Protein AF-A0A1M3D817-F1 (afdb_monomer_lite)

Foldseek 3Di:
DDDDDDDDDDDDDPVVVVVLVVVCVVVVHDSVVVVVVVVVVVVVVVVVVVVVVVVVVVVVVVVVVVVLVCCVVPPVVCNVVVVVVVVVVCCVPVPDD

Radius of gyration: 25.79 Å; chains: 1; bounding box: 51×25×63 Å

pLDDT: mean 88.83, std 9.92, range [45.44, 97.44]

Structure (mmCIF, N/CA/C/O backbone):
data_AF-A0A1M3D817-F1
#
_entry.id   AF-A0A1M3D817-F1
#
loop_
_atom_site.group_PDB
_atom_site.id
_atom_site.type_symbol
_atom_site.label_atom_id
_atom_site.label_alt_id
_atom_site.label_comp_id
_atom_site.label_asym_id
_atom_site.label_entity_id
_atom_site.label_seq_id
_atom_site.pdbx_PDB_ins_code
_atom_site.Cartn_x
_atom_site.Cartn_y
_atom_site.Cartn_z
_atom_site.occupancy
_at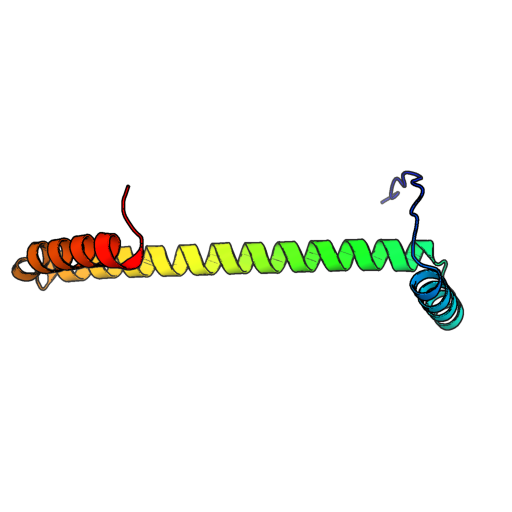om_site.B_iso_or_equiv
_atom_site.auth_seq_id
_atom_site.auth_comp_id
_atom_site.auth_asym_id
_atom_site.auth_atom_id
_atom_site.pdbx_PDB_model_num
ATOM 1 N N . MET A 1 1 ? -9.078 4.945 -27.127 1.00 45.44 1 MET A N 1
ATOM 2 C CA . MET A 1 1 ? -8.837 6.287 -26.546 1.00 45.44 1 MET A CA 1
ATOM 3 C C . MET A 1 1 ? -7.436 6.733 -26.941 1.00 45.44 1 MET A C 1
ATOM 5 O O . MET A 1 1 ? -6.527 5.924 -26.829 1.00 45.44 1 MET A O 1
ATOM 9 N N . LYS A 1 2 ? -7.246 7.954 -27.462 1.00 48.84 2 LYS A N 1
ATOM 10 C CA . LYS A 1 2 ? -5.897 8.481 -27.739 1.00 48.84 2 LYS A CA 1
ATOM 11 C C . LYS A 1 2 ? -5.254 8.875 -26.411 1.00 48.84 2 LYS A C 1
ATOM 13 O O . LYS A 1 2 ? -5.673 9.853 -25.803 1.00 48.84 2 LYS A O 1
ATOM 18 N N . THR A 1 3 ? -4.266 8.110 -25.962 1.00 73.50 3 THR A N 1
ATOM 19 C CA . THR A 1 3 ? -3.470 8.461 -24.784 1.00 73.50 3 THR A CA 1
ATOM 20 C C . THR A 1 3 ? -2.601 9.667 -25.122 1.00 73.50 3 THR A C 1
ATOM 22 O O . THR A 1 3 ? -1.772 9.603 -26.030 1.00 73.50 3 THR A O 1
ATOM 25 N N . THR A 1 4 ? -2.795 10.781 -24.422 1.00 86.75 4 THR A N 1
ATOM 26 C CA . THR A 1 4 ? -1.923 11.951 -24.532 1.00 86.75 4 THR A CA 1
ATOM 27 C C . THR A 1 4 ? -0.649 11.696 -23.733 1.00 86.75 4 THR A C 1
ATOM 29 O O . THR A 1 4 ? -0.682 11.453 -22.530 1.00 86.75 4 THR A O 1
ATOM 32 N N . LEU A 1 5 ? 0.496 11.709 -24.414 1.00 86.12 5 LEU A N 1
ATOM 33 C CA . LEU A 1 5 ? 1.799 11.487 -23.790 1.00 86.12 5 LEU A CA 1
ATOM 34 C C . LEU A 1 5 ? 2.509 12.824 -23.607 1.00 86.12 5 LEU A C 1
ATOM 36 O O . LEU A 1 5 ? 2.593 13.620 -24.541 1.00 86.12 5 LEU A O 1
ATOM 40 N N . ARG A 1 6 ? 3.053 13.054 -22.410 1.00 89.12 6 ARG A N 1
ATOM 41 C CA . ARG A 1 6 ? 3.919 14.199 -22.116 1.00 89.12 6 ARG A CA 1
ATOM 42 C C . ARG A 1 6 ? 5.373 13.740 -22.084 1.00 89.12 6 ARG A C 1
ATOM 44 O O . ARG A 1 6 ? 5.697 12.778 -21.395 1.00 89.12 6 ARG A O 1
ATOM 51 N N . HIS A 1 7 ? 6.246 14.436 -22.810 1.00 89.38 7 HIS A N 1
ATOM 52 C CA . HIS A 1 7 ? 7.680 14.160 -22.780 1.00 89.38 7 HIS A CA 1
ATOM 53 C C . HIS A 1 7 ? 8.300 14.644 -21.462 1.00 89.38 7 HIS A C 1
ATOM 55 O O . HIS A 1 7 ? 8.050 15.771 -21.028 1.00 89.38 7 HIS A O 1
ATOM 61 N N . TYR A 1 8 ? 9.114 13.793 -20.840 1.00 88.12 8 TYR A N 1
ATOM 62 C CA . TYR A 1 8 ? 9.838 14.089 -19.609 1.00 88.12 8 TYR A CA 1
ATOM 63 C C . TYR A 1 8 ? 11.189 13.368 -19.613 1.00 88.12 8 TYR A C 1
ATOM 65 O O . TYR A 1 8 ? 11.275 12.218 -20.041 1.00 88.12 8 TYR A O 1
ATOM 73 N N . ASN A 1 9 ? 12.237 14.034 -19.121 1.00 92.31 9 ASN A N 1
ATOM 74 C CA . ASN A 1 9 ? 13.580 13.465 -19.041 1.00 92.31 9 ASN A CA 1
ATOM 75 C C . ASN A 1 9 ? 13.811 12.845 -17.660 1.00 92.31 9 ASN A C 1
ATOM 77 O O . ASN A 1 9 ? 13.757 13.540 -16.648 1.00 92.31 9 ASN A O 1
ATOM 81 N N . LEU A 1 10 ? 14.131 11.554 -17.627 1.00 90.62 10 LEU A N 1
ATOM 82 C CA . LEU A 1 10 ? 14.461 10.821 -16.408 1.00 90.62 10 LEU A CA 1
ATOM 83 C C . LEU A 1 10 ? 15.953 10.481 -16.397 1.00 90.62 10 LEU A C 1
ATOM 85 O O . LEU A 1 10 ? 16.470 9.911 -17.356 1.00 90.62 10 LEU A O 1
ATOM 89 N N . ARG A 1 11 ? 16.642 10.796 -15.297 1.00 94.62 11 ARG A N 1
ATOM 90 C CA . ARG A 1 11 ? 18.002 10.306 -15.043 1.00 94.62 11 ARG A CA 1
ATOM 91 C C . ARG A 1 11 ? 17.912 9.032 -14.214 1.00 94.62 11 ARG A C 1
ATOM 93 O O . ARG A 1 11 ? 17.234 9.016 -13.193 1.00 94.62 11 ARG A O 1
ATOM 100 N N . VAL A 1 12 ? 18.602 7.991 -14.658 1.00 93.81 12 VAL A N 1
ATOM 101 C CA . VAL A 1 12 ? 18.697 6.704 -13.963 1.00 93.81 12 VAL A CA 1
ATOM 102 C C . VAL A 1 12 ? 20.159 6.323 -13.802 1.00 93.81 12 VAL A C 1
ATOM 104 O O . VAL A 1 12 ? 21.017 6.771 -14.567 1.00 93.81 12 VAL A O 1
ATOM 107 N N . GLU A 1 13 ? 20.451 5.482 -12.818 1.00 97.12 13 GLU A N 1
ATOM 108 C CA . GLU A 1 13 ? 21.785 4.913 -12.675 1.00 97.12 13 GLU A CA 1
ATOM 109 C C . GLU A 1 13 ? 22.142 4.056 -13.891 1.00 97.12 13 GLU A C 1
ATOM 111 O O . GLU A 1 13 ? 21.280 3.415 -14.502 1.00 97.12 13 GLU A O 1
ATOM 116 N N . ARG A 1 14 ? 23.440 3.948 -14.195 1.00 95.44 14 ARG A N 1
ATOM 117 C CA . ARG A 1 14 ? 23.909 3.136 -15.324 1.00 95.44 14 ARG A CA 1
ATOM 118 C C . ARG A 1 14 ? 23.412 1.688 -15.249 1.00 95.44 14 ARG A C 1
ATOM 120 O O . ARG A 1 14 ? 22.885 1.167 -16.224 1.00 95.44 14 ARG A O 1
ATOM 127 N N . ARG A 1 15 ? 23.475 1.082 -14.060 1.00 97.19 15 ARG A N 1
ATOM 128 C CA . ARG A 1 15 ? 22.985 -0.283 -13.812 1.00 97.19 15 ARG A CA 1
ATOM 129 C C . ARG A 1 15 ? 21.482 -0.428 -14.069 1.00 97.19 15 ARG A C 1
ATOM 131 O O . ARG A 1 15 ? 21.035 -1.466 -14.551 1.00 97.19 15 ARG A O 1
ATOM 138 N N . GLN A 1 16 ? 20.693 0.588 -13.723 1.00 95.19 16 GLN A N 1
ATOM 139 C CA . GLN A 1 16 ? 19.250 0.593 -13.969 1.00 95.19 16 GLN A CA 1
ATOM 140 C C . GLN A 1 16 ? 18.964 0.686 -15.469 1.00 95.19 16 GLN A C 1
ATOM 142 O O . GLN A 1 16 ? 18.125 -0.063 -15.965 1.00 95.19 16 GLN A O 1
ATOM 147 N N . TRP A 1 17 ? 19.705 1.534 -16.190 1.00 96.56 17 TRP A N 1
ATOM 148 C CA . TRP A 1 17 ? 19.616 1.626 -17.645 1.00 96.56 17 TRP A CA 1
ATOM 149 C C . TRP A 1 17 ? 19.951 0.300 -18.330 1.00 96.56 17 TRP A C 1
ATOM 151 O O . TRP A 1 17 ? 19.172 -0.164 -19.156 1.00 96.56 17 TRP A O 1
ATOM 161 N N . ASP A 1 18 ? 21.058 -0.345 -17.961 1.00 97.25 18 ASP A N 1
ATOM 162 C CA . ASP A 1 18 ? 21.489 -1.590 -18.608 1.00 97.25 18 ASP A CA 1
ATOM 163 C C . ASP A 1 18 ? 20.456 -2.717 -18.410 1.00 97.25 18 ASP A C 1
ATOM 165 O O . ASP A 1 18 ? 20.127 -3.448 -19.351 1.00 97.25 18 ASP A O 1
ATOM 169 N N . ARG A 1 19 ? 19.868 -2.813 -17.208 1.00 96.75 19 ARG A N 1
ATOM 170 C CA . ARG A 1 19 ? 18.768 -3.750 -16.922 1.00 96.75 19 ARG A CA 1
ATOM 171 C C . ARG A 1 19 ? 17.505 -3.414 -17.712 1.00 96.75 19 ARG A C 1
ATOM 173 O O . ARG A 1 19 ? 16.899 -4.314 -18.286 1.00 96.75 19 ARG A O 1
ATOM 180 N N . LEU A 1 20 ? 17.120 -2.138 -17.753 1.00 95.81 20 LEU A N 1
ATOM 181 C CA . LEU A 1 20 ? 15.944 -1.666 -18.485 1.00 95.81 20 LEU A CA 1
ATOM 182 C C . LEU A 1 20 ? 16.078 -1.932 -19.989 1.00 95.81 20 LEU A C 1
ATOM 184 O O . LEU A 1 20 ? 15.159 -2.466 -20.600 1.00 95.81 20 LEU A O 1
ATOM 188 N N . ALA A 1 21 ? 17.226 -1.590 -20.573 1.00 95.88 21 ALA A N 1
ATOM 189 C CA . ALA A 1 21 ? 17.512 -1.783 -21.987 1.00 95.88 21 ALA A CA 1
ATOM 190 C C . ALA A 1 21 ? 17.527 -3.268 -22.368 1.00 95.88 21 ALA A C 1
ATOM 192 O O . ALA A 1 21 ? 17.026 -3.633 -23.428 1.00 95.88 21 ALA A O 1
ATOM 193 N N . THR A 1 22 ? 18.063 -4.130 -21.502 1.00 97.44 22 THR A N 1
ATOM 194 C CA . THR A 1 22 ? 18.031 -5.584 -21.715 1.00 97.44 22 THR A CA 1
ATOM 195 C C . THR A 1 22 ? 16.598 -6.100 -21.709 1.00 97.44 22 THR A C 1
ATOM 197 O O . THR A 1 22 ? 16.168 -6.692 -22.690 1.00 97.44 22 THR A O 1
ATOM 200 N N . LEU A 1 23 ? 15.816 -5.750 -20.686 1.00 96.44 23 LEU A N 1
ATOM 201 C CA . LEU A 1 23 ? 14.416 -6.159 -20.588 1.00 96.44 23 LEU A CA 1
ATOM 202 C C . LEU A 1 23 ? 13.560 -5.649 -21.761 1.00 96.44 23 LEU A C 1
ATOM 204 O O . LEU A 1 23 ? 12.662 -6.349 -22.222 1.00 96.44 23 LEU A O 1
ATOM 208 N N . ALA A 1 24 ? 13.831 -4.431 -22.235 1.00 96.75 24 ALA A N 1
ATOM 209 C CA . ALA A 1 24 ? 13.177 -3.835 -23.397 1.00 96.75 24 ALA A CA 1
ATOM 210 C C . ALA A 1 24 ? 13.450 -4.642 -24.669 1.00 96.75 24 ALA A C 1
ATOM 212 O O . ALA A 1 24 ? 12.513 -5.000 -25.381 1.00 96.75 24 ALA A O 1
ATOM 213 N N . ARG A 1 25 ? 14.721 -4.995 -24.904 1.00 96.88 25 ARG A N 1
ATOM 214 C CA . ARG A 1 25 ? 15.123 -5.843 -26.033 1.00 96.88 25 ARG A CA 1
ATOM 215 C C . ARG A 1 25 ? 14.473 -7.218 -25.968 1.00 96.88 25 ARG A C 1
ATOM 217 O O . ARG A 1 25 ? 13.872 -7.628 -26.953 1.00 96.88 25 ARG A O 1
ATOM 224 N N . ASP A 1 26 ? 14.532 -7.879 -24.814 1.00 96.75 26 ASP A N 1
ATOM 225 C CA . ASP A 1 26 ? 13.989 -9.232 -24.635 1.00 96.75 26 ASP A CA 1
ATOM 226 C C . ASP A 1 26 ? 12.477 -9.289 -24.902 1.00 96.75 26 ASP A C 1
ATOM 228 O O . ASP A 1 26 ? 11.952 -10.305 -25.350 1.00 96.75 26 ASP A O 1
ATOM 232 N N . ARG A 1 27 ? 11.768 -8.185 -24.640 1.00 94.69 27 ARG A N 1
ATOM 233 C CA . ARG A 1 27 ? 10.318 -8.063 -24.839 1.00 94.69 27 ARG A CA 1
ATOM 234 C C . ARG A 1 27 ? 9.924 -7.421 -26.171 1.00 94.69 27 ARG A C 1
ATOM 236 O O . ARG A 1 27 ? 8.733 -7.320 -26.442 1.00 94.69 27 ARG A O 1
ATOM 243 N N . GLY A 1 28 ? 10.885 -6.969 -26.980 1.00 96.06 28 GLY A N 1
ATOM 244 C CA . GLY A 1 28 ? 10.621 -6.287 -28.250 1.00 96.06 28 GLY A CA 1
ATOM 245 C C . GLY A 1 28 ? 9.878 -4.952 -28.104 1.00 96.06 28 GLY A C 1
ATOM 246 O O . GLY A 1 28 ? 9.155 -4.555 -29.013 1.00 96.06 28 GLY A O 1
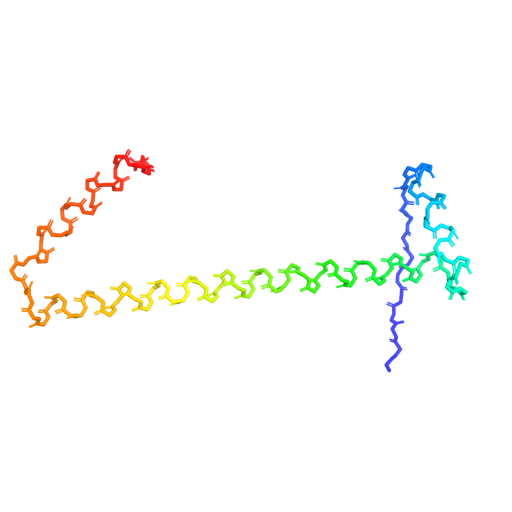ATOM 247 N N . VAL A 1 29 ? 10.033 -4.267 -26.968 1.00 96.31 29 VAL A N 1
ATOM 248 C CA . VAL A 1 29 ? 9.366 -2.987 -26.660 1.00 96.31 29 VAL A CA 1
ATOM 249 C C . VAL A 1 29 ? 10.389 -1.886 -26.401 1.00 96.31 29 VAL A C 1
ATOM 251 O O . VAL A 1 29 ? 11.569 -2.142 -26.166 1.00 96.31 29 VAL A O 1
ATOM 254 N N . SER A 1 30 ? 9.949 -0.632 -26.404 1.00 94.88 30 SER A N 1
ATOM 255 C CA . SER A 1 30 ? 10.805 0.491 -26.027 1.00 94.88 30 SER A CA 1
ATOM 256 C C . SER A 1 30 ? 11.037 0.543 -24.504 1.00 94.88 30 SER A C 1
ATOM 258 O O . SER A 1 30 ? 10.133 0.240 -23.718 1.00 94.88 30 SER A O 1
ATOM 260 N N . PRO A 1 31 ? 12.206 1.024 -24.035 1.00 94.31 31 PRO A N 1
ATOM 261 C CA . PRO A 1 31 ? 12.430 1.309 -22.615 1.00 94.31 31 PRO A CA 1
ATOM 262 C C . PRO A 1 31 ? 11.339 2.199 -21.997 1.00 94.31 31 PRO A C 1
ATOM 264 O O . PRO A 1 31 ? 10.942 1.996 -20.853 1.00 94.31 31 PRO A O 1
ATOM 267 N N . ALA A 1 32 ? 10.809 3.154 -22.769 1.00 92.75 32 ALA A N 1
ATOM 268 C CA . ALA A 1 32 ? 9.739 4.048 -22.336 1.00 92.75 32 ALA A CA 1
ATOM 269 C C . ALA A 1 32 ? 8.407 3.321 -22.077 1.00 92.75 32 ALA A C 1
ATOM 271 O O . ALA A 1 32 ? 7.637 3.744 -21.217 1.00 92.75 32 ALA A O 1
ATOM 272 N N . GLU A 1 33 ? 8.101 2.237 -22.794 1.00 93.62 33 GLU A N 1
ATOM 273 C CA . GLU A 1 33 ? 6.922 1.404 -22.513 1.00 93.62 33 GLU A CA 1
ATOM 274 C C . GLU A 1 33 ? 7.068 0.648 -21.201 1.00 93.62 33 GLU A C 1
ATOM 276 O O . GLU A 1 33 ? 6.129 0.626 -20.410 1.00 93.62 33 GLU A O 1
ATOM 281 N N . ILE A 1 34 ? 8.258 0.115 -20.919 1.00 95.12 34 ILE A N 1
ATOM 282 C CA . ILE A 1 34 ? 8.525 -0.546 -19.638 1.00 95.12 34 ILE A CA 1
ATOM 283 C C . ILE A 1 34 ? 8.417 0.444 -18.482 1.00 95.12 34 ILE A C 1
ATOM 285 O O . ILE A 1 34 ? 7.788 0.128 -17.476 1.00 95.12 34 ILE A O 1
ATOM 289 N N . VAL A 1 35 ? 8.997 1.642 -18.616 1.00 94.25 35 VAL A N 1
ATOM 290 C CA . VAL A 1 35 ? 8.904 2.668 -17.567 1.00 94.25 35 VAL A CA 1
ATOM 291 C C . VAL A 1 35 ? 7.451 3.075 -17.331 1.00 94.25 35 VAL A C 1
ATOM 293 O O . VAL A 1 35 ? 7.036 3.149 -16.179 1.00 94.25 35 VAL A O 1
ATOM 296 N N . ARG A 1 36 ? 6.654 3.279 -18.388 1.00 92.69 36 ARG A N 1
ATOM 297 C CA . ARG A 1 36 ? 5.220 3.583 -18.244 1.00 92.69 36 ARG A CA 1
ATOM 298 C C . ARG A 1 36 ? 4.467 2.460 -17.532 1.00 92.69 36 ARG A C 1
ATOM 300 O O . ARG A 1 36 ? 3.803 2.732 -16.542 1.00 92.69 36 ARG A O 1
ATOM 307 N N . ALA A 1 37 ? 4.659 1.210 -17.951 1.00 92.94 37 ALA A N 1
ATOM 308 C CA . ALA A 1 37 ? 4.025 0.062 -17.304 1.00 92.94 37 ALA A CA 1
ATOM 309 C C . ALA A 1 37 ? 4.440 -0.090 -15.829 1.00 92.94 37 ALA A C 1
ATOM 311 O O . ALA A 1 37 ? 3.626 -0.464 -14.989 1.00 92.94 37 ALA A O 1
ATOM 312 N N . ALA A 1 38 ? 5.698 0.216 -15.495 1.00 93.56 38 ALA A N 1
ATOM 313 C CA . ALA A 1 38 ? 6.174 0.204 -14.116 1.00 93.56 38 ALA A CA 1
ATOM 314 C C . ALA A 1 38 ? 5.529 1.313 -13.268 1.00 93.56 38 ALA A C 1
ATOM 316 O O . ALA A 1 38 ? 5.189 1.067 -12.113 1.00 93.56 38 ALA A O 1
ATOM 317 N N . ILE A 1 39 ? 5.334 2.508 -13.836 1.00 93.19 39 ILE A N 1
ATOM 318 C CA . ILE A 1 39 ? 4.616 3.612 -13.182 1.00 93.19 39 ILE A CA 1
ATOM 319 C C . ILE A 1 39 ? 3.155 3.220 -12.931 1.00 93.19 39 ILE A C 1
ATOM 321 O O . ILE A 1 39 ? 2.675 3.368 -11.809 1.00 93.19 39 ILE A O 1
ATOM 325 N N . ASP A 1 40 ? 2.476 2.660 -13.934 1.00 93.44 40 ASP A N 1
ATOM 326 C CA . ASP A 1 40 ? 1.086 2.210 -13.800 1.00 93.44 40 ASP A CA 1
ATOM 327 C C . ASP A 1 40 ? 0.955 1.125 -12.719 1.00 93.44 40 ASP A C 1
ATOM 329 O O . ASP A 1 40 ? 0.069 1.190 -11.866 1.00 93.44 40 ASP A O 1
ATOM 333 N N . ALA A 1 41 ? 1.877 0.157 -12.699 1.00 91.44 41 ALA A N 1
ATOM 334 C CA . ALA A 1 41 ? 1.912 -0.889 -11.680 1.00 91.44 41 ALA A CA 1
ATOM 335 C C . ALA A 1 41 ? 2.155 -0.325 -10.270 1.00 91.44 41 ALA A C 1
ATOM 337 O O . ALA A 1 41 ? 1.524 -0.774 -9.312 1.00 91.44 41 ALA A O 1
ATOM 338 N N . TYR A 1 42 ? 3.038 0.669 -10.139 1.00 91.94 42 TYR A N 1
ATOM 339 C CA . TYR A 1 42 ? 3.300 1.336 -8.866 1.00 91.94 42 TYR A CA 1
ATOM 340 C C . TYR A 1 42 ? 2.055 2.062 -8.339 1.00 91.94 42 TYR A C 1
ATOM 342 O O . TYR A 1 42 ? 1.702 1.895 -7.172 1.00 91.94 42 TYR A O 1
ATOM 350 N N . PHE A 1 43 ? 1.351 2.812 -9.193 1.00 90.12 43 PHE A N 1
ATOM 351 C CA . PHE A 1 43 ? 0.112 3.486 -8.796 1.00 90.12 43 PHE A CA 1
ATOM 352 C C . PHE A 1 43 ? -0.996 2.501 -8.430 1.00 90.12 43 PHE A C 1
ATOM 354 O O . PHE A 1 43 ? -1.610 2.652 -7.378 1.00 90.12 43 PHE A O 1
ATOM 361 N N . ALA A 1 44 ? -1.189 1.443 -9.219 1.00 87.38 44 ALA A N 1
ATOM 362 C CA . ALA A 1 44 ? -2.177 0.416 -8.902 1.00 87.38 44 ALA A CA 1
ATOM 363 C C . ALA A 1 44 ? -1.906 -0.246 -7.538 1.00 87.38 44 ALA A C 1
ATOM 365 O O . ALA A 1 44 ? -2.832 -0.504 -6.768 1.00 87.38 44 ALA A O 1
ATOM 366 N N . GLN A 1 45 ? -0.636 -0.500 -7.207 1.00 87.88 45 GLN A N 1
ATOM 367 C CA . GLN A 1 45 ? -0.264 -1.046 -5.904 1.00 87.88 45 GLN A CA 1
ATOM 368 C C . GLN A 1 45 ? -0.517 -0.051 -4.765 1.00 87.88 45 GLN A C 1
ATOM 370 O O . GLN A 1 45 ? -1.038 -0.451 -3.722 1.00 87.88 45 GLN A O 1
ATOM 375 N N . ALA A 1 46 ? -0.178 1.227 -4.955 1.00 83.31 46 ALA A N 1
ATOM 376 C CA . ALA A 1 46 ? -0.446 2.273 -3.971 1.00 83.31 46 ALA A CA 1
ATOM 377 C C . ALA A 1 46 ? -1.953 2.407 -3.688 1.00 83.31 46 ALA A C 1
ATOM 379 O O . ALA A 1 46 ? -2.361 2.388 -2.526 1.00 83.31 46 ALA A O 1
ATOM 380 N N . ASP A 1 47 ? -2.785 2.410 -4.732 1.00 84.75 47 ASP A N 1
ATOM 381 C CA . ASP A 1 47 ? -4.244 2.469 -4.604 1.00 84.75 47 ASP A CA 1
ATOM 382 C C . ASP A 1 47 ? -4.811 1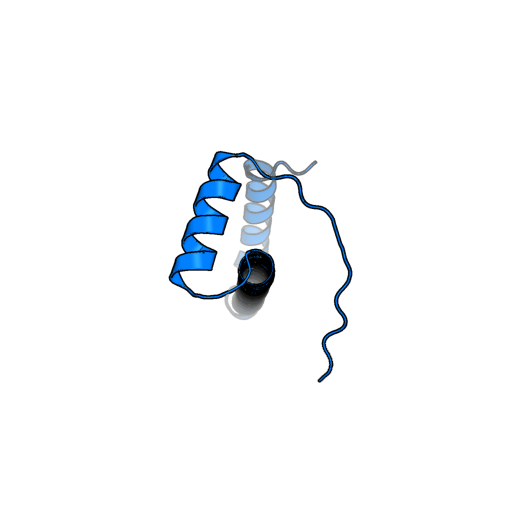.266 -3.839 1.00 84.75 47 ASP A C 1
ATOM 384 O O . ASP A 1 47 ? -5.710 1.418 -3.006 1.00 84.75 47 ASP A O 1
ATOM 388 N N . LEU A 1 48 ? -4.280 0.062 -4.082 1.00 80.88 48 LEU A N 1
ATOM 389 C CA . LEU A 1 48 ? -4.673 -1.149 -3.357 1.00 80.88 48 LEU A CA 1
ATOM 390 C C . LEU A 1 48 ? -4.300 -1.079 -1.874 1.00 80.88 48 LEU A C 1
ATOM 392 O O . LEU A 1 48 ? -5.105 -1.467 -1.022 1.00 80.88 48 LEU A O 1
ATOM 396 N N . LEU A 1 49 ? -3.104 -0.579 -1.552 1.00 81.94 49 LEU A N 1
ATOM 397 C CA . LEU A 1 49 ? -2.668 -0.387 -0.168 1.00 81.94 49 LEU A CA 1
ATOM 398 C C . LEU A 1 49 ? -3.552 0.640 0.546 1.00 81.94 49 LEU A C 1
ATOM 400 O O . LEU A 1 49 ? -4.009 0.379 1.660 1.00 81.94 49 LEU A O 1
ATOM 404 N N . ASP A 1 50 ? -3.881 1.748 -0.113 1.00 81.94 50 ASP A N 1
ATOM 405 C CA . ASP A 1 50 ? -4.766 2.775 0.439 1.00 81.94 50 ASP A CA 1
ATOM 406 C C . ASP A 1 50 ? -6.213 2.293 0.577 1.00 81.94 50 ASP A C 1
ATOM 408 O O . ASP A 1 50 ? -6.894 2.604 1.560 1.00 81.94 50 ASP A O 1
ATOM 412 N N . ALA A 1 51 ? -6.715 1.506 -0.375 1.00 77.00 51 ALA A N 1
ATOM 413 C CA . ALA A 1 51 ? -8.023 0.867 -0.274 1.00 77.00 51 ALA A CA 1
ATOM 414 C C . ALA A 1 51 ? -8.067 -0.139 0.886 1.00 77.00 51 ALA A C 1
ATOM 416 O O . ALA A 1 51 ? -9.025 -0.137 1.665 1.00 77.00 51 ALA A O 1
ATOM 417 N N . SER A 1 52 ? -7.017 -0.950 1.042 1.00 80.94 52 SER A N 1
ATOM 418 C CA . SER A 1 52 ? -6.865 -1.895 2.150 1.00 80.94 52 SER A CA 1
ATOM 419 C C . SER A 1 52 ? -6.808 -1.171 3.494 1.00 80.94 52 SER A C 1
ATOM 421 O O . SER A 1 52 ? -7.575 -1.493 4.401 1.00 80.94 52 SER A O 1
ATOM 423 N N . ARG A 1 53 ? -6.002 -0.108 3.605 1.00 84.00 53 ARG A N 1
ATOM 424 C CA . ARG A 1 53 ? -5.921 0.727 4.808 1.00 84.00 53 ARG A CA 1
ATOM 425 C C . ARG A 1 53 ? -7.277 1.333 5.159 1.00 84.00 53 ARG A C 1
ATOM 427 O O . ARG A 1 53 ? -7.730 1.195 6.290 1.00 84.00 53 ARG A O 1
ATOM 434 N N . ARG A 1 54 ? -7.974 1.935 4.189 1.00 84.75 54 ARG A N 1
ATOM 435 C CA . ARG A 1 54 ? -9.328 2.483 4.395 1.00 84.75 54 ARG A CA 1
ATOM 436 C C . ARG A 1 54 ? -10.347 1.417 4.789 1.00 84.75 54 ARG A C 1
ATOM 438 O O . ARG A 1 54 ? -11.302 1.726 5.500 1.00 84.75 54 ARG A O 1
ATOM 445 N N . ARG A 1 55 ? -10.200 0.181 4.306 1.00 85.31 55 ARG A N 1
ATOM 446 C CA . ARG A 1 55 ? -11.052 -0.946 4.707 1.00 85.31 55 ARG A CA 1
ATOM 447 C C . ARG A 1 55 ? -10.774 -1.355 6.150 1.00 85.31 55 ARG A C 1
ATOM 449 O O . ARG A 1 55 ? -11.725 -1.523 6.902 1.00 85.31 55 ARG A O 1
ATOM 456 N N . LEU A 1 56 ? -9.506 -1.486 6.531 1.00 87.38 56 LEU A N 1
ATOM 457 C CA . LEU A 1 56 ? -9.114 -1.846 7.894 1.00 87.38 56 LEU A CA 1
ATOM 458 C C . LEU A 1 56 ? -9.575 -0.800 8.910 1.00 87.38 56 LEU A C 1
ATOM 460 O O . LEU A 1 56 ? -10.156 -1.178 9.919 1.00 87.38 56 LEU A O 1
ATOM 464 N N . VAL A 1 57 ? -9.415 0.494 8.603 1.00 90.31 57 VAL A N 1
ATOM 465 C CA . VAL A 1 57 ? -9.952 1.584 9.436 1.00 90.31 57 VAL A CA 1
ATOM 466 C C . VAL A 1 57 ? -11.462 1.428 9.607 1.00 90.31 57 VAL A C 1
ATOM 468 O O . VAL A 1 57 ? -11.943 1.375 10.728 1.00 90.31 57 VAL A O 1
ATOM 471 N N . ARG A 1 58 ? -12.216 1.250 8.513 1.00 88.56 58 ARG A N 1
ATOM 472 C CA . ARG A 1 58 ? -13.677 1.073 8.588 1.00 88.56 58 ARG A CA 1
ATOM 473 C C . ARG A 1 58 ? -14.107 -0.139 9.415 1.00 88.56 58 ARG A C 1
ATOM 475 O O . ARG A 1 58 ? -15.090 -0.045 10.140 1.00 88.56 58 ARG A O 1
ATOM 482 N N . ILE A 1 59 ? -13.402 -1.264 9.300 1.00 91.19 59 ILE A N 1
ATOM 483 C CA . ILE A 1 59 ? -13.685 -2.459 10.109 1.00 91.19 59 ILE A CA 1
ATOM 484 C C . ILE A 1 59 ? -13.391 -2.182 11.587 1.00 91.19 59 ILE A C 1
ATOM 486 O O . ILE A 1 59 ? -14.208 -2.541 12.429 1.00 91.19 59 ILE A O 1
ATOM 490 N N . GLY A 1 60 ? -12.269 -1.525 11.891 1.00 91.31 60 GLY A N 1
ATOM 491 C CA . GLY A 1 60 ? -11.908 -1.141 13.255 1.00 91.31 60 GLY A CA 1
ATOM 492 C C . GLY A 1 60 ? -12.952 -0.227 13.895 1.00 91.31 60 GLY A C 1
ATOM 493 O O . GLY A 1 60 ? -13.450 -0.543 14.970 1.00 91.31 60 GLY A O 1
ATOM 494 N N . GLU A 1 61 ? -13.361 0.835 13.196 1.00 92.94 61 GLU A N 1
ATOM 495 C CA . GLU A 1 61 ? -14.410 1.758 13.658 1.00 92.94 61 GLU A CA 1
ATOM 496 C C . GLU A 1 61 ? -15.746 1.035 13.877 1.00 92.94 61 GLU A C 1
ATOM 498 O O . GLU A 1 61 ? -16.408 1.219 14.897 1.00 92.94 61 GLU A O 1
ATOM 503 N N . PHE A 1 62 ? -16.135 0.152 12.950 1.00 93.38 62 PHE A N 1
ATOM 504 C CA . PHE A 1 62 ? -17.351 -0.645 13.100 1.00 93.38 62 PHE A CA 1
ATOM 505 C C . PHE A 1 62 ? -17.301 -1.535 14.348 1.00 93.38 62 PHE A C 1
ATOM 507 O O . PHE A 1 62 ? -18.276 -1.606 15.091 1.00 93.38 62 PHE A O 1
ATOM 514 N N . GLN A 1 63 ? -16.170 -2.199 14.597 1.00 93.88 63 GLN A N 1
ATOM 515 C CA . GLN A 1 63 ? -15.986 -3.042 15.778 1.00 93.88 63 GLN A CA 1
ATOM 516 C C . GLN A 1 63 ? -16.022 -2.227 17.072 1.00 93.88 63 GLN A C 1
ATOM 518 O O . GLN A 1 63 ? -16.678 -2.642 18.022 1.00 93.88 63 GLN A O 1
ATOM 523 N N . GLN A 1 64 ? -15.358 -1.069 17.106 1.00 92.62 64 GLN A N 1
ATOM 524 C CA . GLN A 1 64 ? -15.373 -0.168 18.260 1.00 92.62 64 GLN A CA 1
ATOM 525 C C . GLN A 1 64 ? -16.794 0.309 18.575 1.00 92.62 64 GLN A C 1
ATOM 527 O O . GLN A 1 64 ? -17.224 0.225 19.724 1.00 92.62 64 GLN A O 1
ATOM 532 N N . LEU A 1 65 ? -17.547 0.729 17.554 1.00 93.25 65 LEU A N 1
ATOM 533 C CA . LEU A 1 65 ? -18.929 1.169 17.723 1.00 93.25 65 LEU A CA 1
ATOM 534 C C . LEU A 1 65 ? -19.844 0.025 18.175 1.00 93.25 65 LEU A C 1
ATOM 536 O O . LEU A 1 65 ? -20.642 0.199 19.092 1.00 93.25 65 LEU A O 1
ATOM 540 N N . ALA A 1 66 ? -19.717 -1.155 17.564 1.00 94.19 66 ALA A N 1
ATOM 541 C CA . ALA A 1 66 ? -20.504 -2.323 17.946 1.00 94.19 66 ALA A CA 1
ATOM 542 C C . ALA A 1 66 ? -20.240 -2.730 19.404 1.00 94.19 66 ALA A C 1
ATOM 544 O O . ALA A 1 66 ? -21.181 -3.021 20.139 1.00 94.19 66 ALA A O 1
ATOM 545 N N . LEU A 1 67 ? -18.976 -2.714 19.840 1.00 93.50 67 LEU A N 1
ATOM 546 C CA . LEU A 1 67 ? -18.609 -3.012 21.224 1.00 93.50 67 LEU A CA 1
ATOM 547 C C . LEU A 1 67 ? -19.154 -1.968 22.201 1.00 93.50 67 LEU A C 1
ATOM 549 O O . LEU A 1 67 ? -19.668 -2.350 23.247 1.00 93.50 67 LEU A O 1
ATOM 553 N N . ASP A 1 68 ? -19.095 -0.678 21.867 1.00 91.75 68 ASP A N 1
ATOM 554 C CA . ASP A 1 68 ? -19.678 0.380 22.702 1.00 91.75 68 ASP A CA 1
ATOM 555 C C . ASP A 1 68 ? -21.199 0.211 22.847 1.00 91.75 68 ASP A C 1
ATOM 557 O O . ASP A 1 68 ? -21.719 0.310 23.957 1.00 91.75 68 ASP A O 1
ATOM 561 N N . VAL A 1 69 ? -21.912 -0.135 21.768 1.00 93.94 69 VAL A N 1
ATOM 562 C CA . VAL A 1 69 ? -23.351 -0.454 21.828 1.00 93.94 69 VAL A CA 1
ATOM 563 C C . VAL A 1 69 ? -23.610 -1.664 22.728 1.00 93.94 69 VAL A C 1
ATOM 565 O O . VAL A 1 69 ? -24.427 -1.575 23.641 1.00 93.94 69 VAL A O 1
ATOM 568 N N . ILE A 1 70 ? -22.877 -2.766 22.539 1.00 94.38 70 ILE A N 1
ATOM 569 C CA . ILE A 1 70 ? -23.030 -3.982 23.354 1.00 94.38 70 ILE A CA 1
ATOM 570 C C . ILE A 1 70 ? -22.778 -3.690 24.838 1.00 94.38 70 ILE A C 1
ATOM 572 O O . ILE A 1 70 ? -23.555 -4.126 25.683 1.00 94.38 70 ILE A O 1
ATOM 576 N N . ILE A 1 71 ? -21.720 -2.944 25.169 1.00 93.94 71 ILE A N 1
ATOM 577 C CA . ILE A 1 71 ? -21.397 -2.590 26.558 1.00 93.94 71 ILE A CA 1
ATOM 578 C C . ILE A 1 71 ? -22.500 -1.712 27.148 1.00 93.94 71 ILE A C 1
ATOM 580 O O . ILE A 1 71 ? -22.924 -1.956 28.272 1.00 93.94 71 ILE A O 1
ATOM 584 N N . ARG A 1 72 ? -23.003 -0.722 26.403 1.00 90.69 72 ARG A N 1
ATOM 585 C CA . ARG A 1 72 ? -24.090 0.148 26.878 1.00 90.69 72 ARG A CA 1
ATOM 586 C C . ARG A 1 72 ? -25.384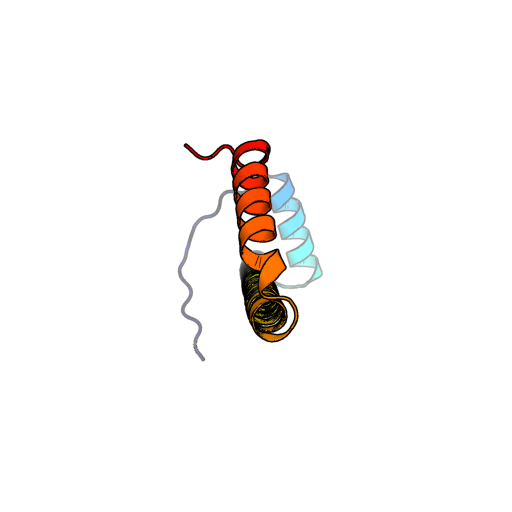 -0.613 27.141 1.00 90.69 72 ARG A C 1
ATOM 588 O O . ARG A 1 72 ? -26.081 -0.280 28.092 1.00 90.69 72 ARG A O 1
ATOM 595 N N . GLU A 1 73 ? -25.711 -1.594 26.307 1.00 93.56 73 GLU A N 1
ATOM 596 C CA . GLU A 1 73 ? -26.965 -2.341 26.427 1.00 93.56 73 GLU A CA 1
ATOM 597 C C . GLU A 1 73 ? -26.885 -3.480 27.446 1.00 93.56 73 GLU A C 1
ATOM 599 O O . GLU A 1 73 ? -27.841 -3.704 28.184 1.00 93.56 73 GLU A O 1
ATOM 604 N N . GLN A 1 74 ? -25.765 -4.206 27.494 1.00 94.12 74 GLN A N 1
ATOM 605 C CA . GLN A 1 74 ? -25.657 -5.451 28.262 1.00 94.12 74 GLN A CA 1
ATOM 606 C C . GLN A 1 74 ? -24.846 -5.314 29.554 1.00 94.12 74 GLN A C 1
ATOM 608 O O . GLN A 1 74 ? -25.074 -6.078 30.485 1.00 94.12 74 GLN A O 1
ATOM 613 N N . PHE A 1 75 ? -23.906 -4.366 29.615 1.00 93.38 75 PHE A N 1
ATOM 614 C CA . PHE A 1 75 ? -22.948 -4.214 30.719 1.00 93.38 75 PHE A CA 1
ATOM 615 C C . PHE A 1 75 ? -22.706 -2.734 31.088 1.00 93.38 75 PHE A C 1
ATOM 617 O O . PHE A 1 75 ? -21.546 -2.300 31.174 1.00 93.38 75 PHE A O 1
ATOM 624 N N . PRO A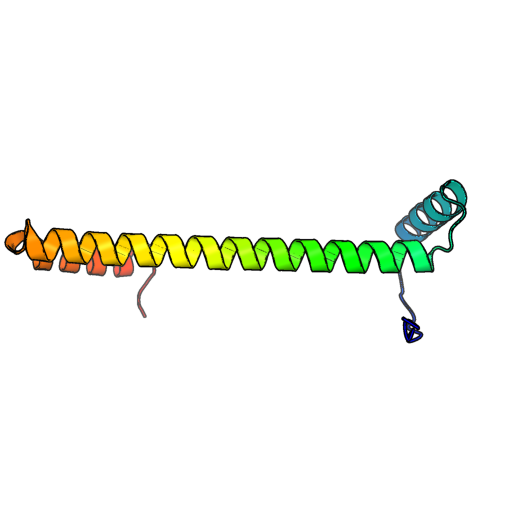 1 76 ? -23.768 -1.918 31.261 1.00 92.44 76 PRO A N 1
ATOM 625 C CA . PRO A 1 76 ? -23.643 -0.469 31.414 1.00 92.44 76 PRO A CA 1
ATOM 626 C C . PRO A 1 76 ? -22.777 -0.060 32.613 1.00 92.44 76 PRO A C 1
ATOM 628 O O . PRO A 1 76 ? -22.073 0.948 32.552 1.00 92.44 76 PRO A O 1
ATOM 631 N N . GLU A 1 77 ? -22.770 -0.855 33.682 1.00 93.06 77 GLU A N 1
ATOM 632 C CA . GLU A 1 77 ? -22.001 -0.617 34.902 1.00 93.06 77 GLU A CA 1
ATOM 633 C C . GLU A 1 77 ? -20.479 -0.653 34.689 1.00 93.06 77 GLU A C 1
ATOM 635 O O . GLU A 1 77 ? -19.727 -0.047 35.453 1.00 93.06 77 GLU A O 1
ATOM 640 N N . PHE A 1 78 ? -20.005 -1.326 33.636 1.00 90.00 78 PHE A N 1
ATOM 641 C CA . PHE A 1 78 ? -18.577 -1.429 33.333 1.00 90.00 78 PHE A CA 1
ATOM 642 C C . PHE A 1 78 ? -18.073 -0.319 32.413 1.00 90.00 78 PHE A C 1
ATOM 644 O O . PHE A 1 78 ? -16.859 -0.137 32.299 1.00 90.00 78 PHE A O 1
ATOM 651 N N . ARG A 1 79 ? -18.972 0.442 31.782 1.00 87.75 79 ARG A N 1
ATOM 652 C CA . ARG A 1 79 ? -18.627 1.437 30.762 1.00 87.75 79 ARG A CA 1
ATOM 653 C C . ARG A 1 79 ? -17.600 2.457 31.252 1.00 87.75 79 ARG A C 1
ATOM 655 O O . ARG A 1 79 ? -16.556 2.613 30.630 1.00 87.75 79 ARG A O 1
ATOM 662 N N . GLU A 1 80 ? -17.864 3.103 32.385 1.00 90.38 80 GLU A N 1
ATOM 663 C CA . GLU A 1 80 ? -16.984 4.148 32.932 1.00 90.38 80 GLU A CA 1
ATOM 664 C C . GLU A 1 80 ? -15.610 3.597 33.332 1.00 90.38 80 GLU A C 1
ATOM 666 O O . GLU A 1 80 ? -14.579 4.223 33.093 1.00 90.38 80 GLU A O 1
ATOM 671 N N . ARG A 1 81 ? -15.570 2.373 33.870 1.00 91.50 81 ARG A N 1
ATOM 672 C CA . ARG A 1 81 ? -14.309 1.700 34.201 1.00 91.50 81 ARG A CA 1
ATOM 673 C C . ARG A 1 81 ? -13.490 1.381 32.949 1.00 91.50 81 ARG A C 1
ATOM 675 O O . ARG A 1 81 ? -12.268 1.500 32.983 1.00 91.50 81 ARG A O 1
ATOM 682 N N . ILE A 1 82 ? -14.146 0.950 31.871 1.00 90.88 82 ILE A N 1
ATOM 683 C CA . ILE A 1 82 ? -13.488 0.667 30.591 1.00 90.88 82 ILE A CA 1
ATOM 684 C C . ILE A 1 82 ? -12.934 1.962 29.988 1.00 90.88 82 ILE A C 1
ATOM 686 O O . ILE A 1 82 ? -11.780 1.966 29.571 1.00 90.88 82 ILE A O 1
ATOM 690 N N . LEU A 1 83 ? -13.703 3.056 30.000 1.00 89.69 83 LEU A N 1
ATOM 691 C CA . LEU A 1 83 ? -13.250 4.363 29.507 1.00 89.69 83 LEU A CA 1
ATOM 692 C C . LEU A 1 83 ? -12.022 4.870 30.274 1.00 89.69 83 LEU A C 1
ATOM 694 O O . LEU A 1 83 ? -11.009 5.180 29.655 1.00 89.69 83 LEU A O 1
ATOM 698 N N . ALA A 1 84 ? -12.055 4.836 31.609 1.00 91.94 84 ALA A N 1
ATOM 699 C CA . ALA A 1 84 ? -10.925 5.271 32.431 1.00 91.94 84 ALA A CA 1
ATOM 700 C C . ALA A 1 84 ? -9.637 4.463 32.164 1.00 91.94 84 ALA A C 1
ATOM 702 O O . ALA A 1 84 ? -8.531 5.004 32.167 1.00 91.94 84 ALA A O 1
ATOM 703 N N . GLU A 1 85 ? -9.761 3.155 31.922 1.00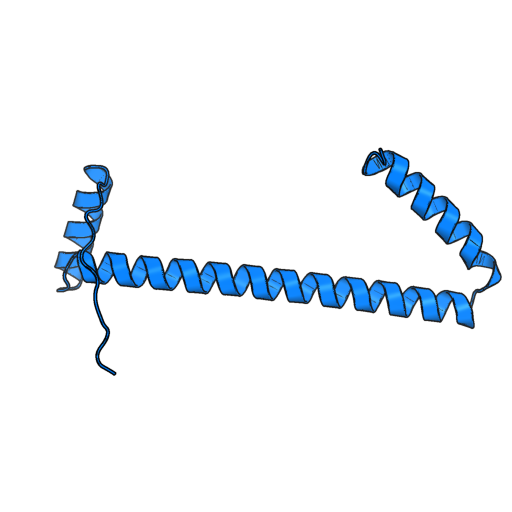 89.69 85 GLU A N 1
ATOM 704 C CA . GLU A 1 85 ? -8.618 2.303 31.582 1.00 89.69 85 GLU A CA 1
ATOM 705 C C . GLU A 1 85 ? -8.111 2.557 30.151 1.00 89.69 85 GLU A C 1
ATOM 707 O O . GLU A 1 85 ? -6.904 2.474 29.910 1.00 89.69 85 GLU A O 1
ATOM 712 N N . VAL A 1 86 ? -9.000 2.886 29.206 1.00 89.94 86 VAL A N 1
ATOM 713 C CA . VAL A 1 86 ? -8.616 3.307 27.849 1.00 89.94 86 VAL A CA 1
ATOM 714 C C . VAL A 1 86 ? -7.814 4.604 27.906 1.00 89.94 86 VAL A C 1
ATOM 716 O O . VAL A 1 86 ? -6.709 4.630 27.365 1.00 89.94 86 VAL A O 1
ATOM 719 N N . ASP A 1 87 ? -8.304 5.625 28.611 1.00 89.12 87 ASP A N 1
ATOM 720 C CA . ASP A 1 87 ? -7.623 6.919 28.748 1.00 89.12 87 ASP A CA 1
ATOM 721 C C . ASP A 1 87 ? -6.213 6.739 29.323 1.00 89.12 87 ASP A C 1
ATOM 723 O O . ASP A 1 87 ? -5.222 7.160 28.721 1.00 89.12 87 ASP A O 1
ATOM 727 N N . LYS A 1 88 ? -6.099 5.973 30.415 1.00 89.69 88 LYS A N 1
ATOM 728 C CA . LYS A 1 88 ? -4.811 5.625 31.027 1.00 89.69 88 LYS A CA 1
ATOM 729 C C . LYS A 1 88 ? -3.852 4.954 30.037 1.00 89.69 88 LYS A C 1
ATOM 731 O O . LYS A 1 88 ? -2.657 5.245 30.033 1.00 89.69 88 LYS A O 1
ATOM 736 N N . ARG A 1 89 ? -4.331 4.025 29.205 1.00 87.50 89 ARG A N 1
ATOM 737 C CA . ARG A 1 89 ? -3.483 3.321 28.224 1.00 87.50 89 ARG A CA 1
ATOM 738 C C . ARG A 1 89 ? -3.061 4.219 27.070 1.00 87.50 89 ARG A C 1
ATOM 740 O O . ARG A 1 89 ? -1.930 4.091 26.602 1.00 87.50 89 ARG A O 1
ATOM 747 N N . VAL A 1 90 ? -3.937 5.117 26.626 1.00 88.19 90 VAL A N 1
ATOM 748 C CA . VAL A 1 90 ? -3.613 6.112 25.598 1.00 88.19 90 VAL A CA 1
ATOM 749 C C . VAL A 1 90 ? -2.518 7.047 26.103 1.00 88.19 90 VAL A C 1
ATOM 751 O O . VAL A 1 90 ? -1.527 7.248 25.402 1.00 88.19 90 VAL A O 1
ATOM 754 N N . GLU A 1 91 ? -2.624 7.537 27.338 1.00 86.12 91 GLU A N 1
ATOM 755 C CA . GLU A 1 91 ? -1.573 8.347 27.963 1.00 86.12 91 GLU A CA 1
ATOM 756 C C . GLU A 1 91 ? -0.239 7.591 28.055 1.00 86.12 91 GLU A C 1
ATOM 758 O O . GLU A 1 91 ? 0.800 8.113 27.648 1.00 86.12 91 GLU A O 1
ATOM 763 N N . LEU A 1 92 ? -0.262 6.338 28.523 1.00 82.69 92 LEU A N 1
ATOM 764 C CA . LEU A 1 92 ? 0.942 5.523 28.724 1.00 82.69 92 LEU A CA 1
ATOM 765 C C . LEU A 1 92 ? 1.663 5.136 27.424 1.00 82.69 92 LEU A C 1
ATOM 767 O O . LEU A 1 92 ? 2.892 5.075 27.406 1.00 82.69 92 LEU A O 1
ATOM 771 N N . HIS A 1 93 ? 0.925 4.824 26.356 1.00 81.38 93 HIS A N 1
ATOM 772 C CA . HIS A 1 93 ? 1.501 4.242 25.136 1.00 81.38 93 HIS A CA 1
ATOM 773 C C . HIS A 1 93 ? 1.563 5.200 23.951 1.00 81.38 93 HIS A C 1
ATOM 775 O O . HIS A 1 93 ? 2.374 4.997 23.045 1.00 81.38 93 HIS A O 1
ATOM 781 N N . HIS A 1 94 ? 0.721 6.230 23.941 1.00 78.19 94 HIS A N 1
ATOM 782 C CA . HIS A 1 94 ? 0.611 7.171 22.829 1.00 78.19 94 HIS A CA 1
ATOM 783 C C . HIS A 1 94 ? 0.917 8.613 23.237 1.00 78.19 94 HIS A C 1
ATOM 785 O O . HIS A 1 94 ? 0.905 9.488 22.377 1.00 78.19 94 HIS A O 1
ATOM 791 N N . GLY A 1 95 ? 1.285 8.838 24.507 1.00 60.81 95 GLY A N 1
ATOM 792 C CA . GLY A 1 95 ? 1.929 10.063 24.969 1.00 60.81 95 GLY A CA 1
ATOM 793 C C . GLY A 1 95 ? 1.096 11.304 24.696 1.00 60.81 95 GLY A C 1
ATOM 794 O O . GLY A 1 95 ? 1.601 12.229 24.066 1.00 60.81 95 GLY A O 1
ATOM 795 N N . ALA A 1 96 ? -0.165 11.304 25.136 1.00 57.56 96 ALA A N 1
ATOM 796 C CA . ALA A 1 96 ? -1.048 12.456 25.015 1.00 57.56 96 ALA A CA 1
ATOM 797 C C . ALA A 1 96 ? -0.341 13.733 25.520 1.00 57.56 96 ALA A C 1
ATOM 799 O O . ALA A 1 96 ? -0.092 13.903 26.715 1.00 57.56 96 ALA A O 1
ATOM 800 N N . ARG A 1 97 ? 0.019 14.605 24.578 1.00 48.22 97 ARG A N 1
ATOM 801 C CA . ARG A 1 97 ? 0.379 16.008 24.770 1.00 48.22 97 ARG A CA 1
ATOM 802 C C . ARG A 1 97 ? -0.233 16.813 23.641 1.00 48.22 97 ARG A C 1
ATOM 804 O O . ARG A 1 97 ? -0.115 16.360 22.481 1.00 48.22 97 ARG A O 1
#

Sequence (97 aa):
MKTTLRHYNLRVERRQWDRLATLARDRGVSPAEIVRAAIDAYFAQADLLDASRRRLVRIGEFQQLALDVIIREQFPEFRERILAEVDKRVELHHGAR

Secondary structure (DSSP, 8-state):
--PPPPP------HHHHHHHHHHHHHHTS-HHHHHHHHHHHHHHHHHHHHHHHHHHHHHHHHHHHHHHHHHHHH-GGGHHHHHHHHHHHHHHHH---